Protein 1OH4 (pdb70)

Solvent-accessible surface area: 8421 Å² total; per-residue (Å²): 95,146,67,58,80,15,37,75,8,60,2,93,44,75,113,31,21,148,63,14,84,60,26,24,52,160,100,7,70,26,22,118,72,47,24,59,79,34,39,103,2,17,134,0,0,0,26,0,23,2,78,4,40,15,152,32,76,50,2,7,0,31,0,0,44,145,2,135,96,0,32,74,0,16,15,0,36,0,7,0,8,0,25,52,73,178,60,17,140,13,82,0,30,1,7,0,0,0,32,80,64,94,52,123,10,12,71,65,139,26,48,28,74,2,117,103,38,112,77,54,83,38,56,78,122,87,12,15,70,12,65,0,104,3,104,21,118,168,31,100,48,1,96,37,0,6,0,0,0,0,0,16,95,0,168,20,114,16,39,0,6,0,2,28,1,70,0,48,39,95,40,53,85,157

Organism: Thermotoga maritima (NCBI:txid2336)

B-factor: mean 14.64, std 8.08, range [5.43, 55.2]

Radius of gyration: 15.57 Å; Cα contacts (8 Å, |Δi|>4): 485; chains: 1; bounding box: 33×48×36 Å

InterPro domains:
  IPR001547 Glycoside hydrolase, family 5 [PF26410] (33-336)
  IPR008979 Galactose-binding-like domain superfamily [SSF49785] (508-676)
  IPR015295 Carbohydrate binding module 27 [PF09212] (508-676)
  IPR017853 Glycoside hydrolase superfamily [SSF51445] (33-404)
  IPR045053 Mannan endo-1,4-beta-mannosidase-like [PTHR31451] (23-397)

Foldseek 3Di:
DDKDWDDKDFQQDQVVVVQKDWPDWDQWDWDVVQWTWDCFPSNIWIKGFIFHALPAFWTKTKMKGFDACQLQFFKKKKKKWAFPDPPWWFKKQKWKAFDDVRRTWCGNVFMDIQVDFDWDDTPNTIIGMGMDMTGDDRDPPTTMMMIMTTTGSGGDGGIMTMGTITTIGDDPVD

CATH classification: 2.60.120.260

Structure (mmCIF, N/CA/C/O backbone):
data_1OH4
#
_entry.id   1OH4
#
_cell.length_a   31.790
_cell.length_b   48.919
_cell.length_c   96.421
_cell.angle_alpha   90.00
_cell.angle_beta   90.00
_cell.angle_gamma   90.00
#
_symmetry.space_group_name_H-M   'P 21 21 21'
#
loop_
_entity.id
_entity.type
_entity.pdbx_description
1 polymer BETA-MANNOSIDASE
2 branched beta-D-mannopyranose-(1-4)-[alpha-D-galactopyranose-(1-6)]beta-D-mannopyranose-(1-4)-[alpha-D-galactopyranose-(1-6)]beta-D-mannopyranose-(1-4)-beta-D-mannopyranose-(1-4)-beta-D-mannopyranose
3 non-polymer GLYCEROL
4 non-polymer 'CALCIUM ION'
5 non-polymer 'SULFATE ION'
6 water water
#
loop_
_atom_site.group_PDB
_atom_site.id
_atom_site.type_symbol
_atom_site.label_atom_id
_atom_site.label_alt_id
_atom_site.label_comp_id
_atom_site.label_asym_id
_atom_site.label_entity_id
_atom_site.label_seq_id
_atom_site.pdbx_PDB_ins_code
_atom_site.Cartn_x
_atom_site.Cartn_y
_atom_site.Cartn_z
_atom_site.occupancy
_atom_site.B_iso_or_equiv
_atom_site.auth_seq_id
_atom_site.auth_comp_id
_atom_site.auth_asym_id
_atom_site.auth_atom_id
_atom_site.pdbx_PDB_model_num
ATOM 1 N N . ALA A 1 6 ? 18.900 46.565 16.217 1.00 21.15 3 ALA A N 1
ATOM 2 C CA . ALA A 1 6 ? 17.445 46.301 16.070 1.00 18.72 3 ALA A CA 1
ATOM 3 C C . ALA A 1 6 ? 16.954 45.545 17.278 1.00 15.93 3 ALA A C 1
ATOM 4 O O . ALA A 1 6 ? 17.558 44.555 17.678 1.00 17.21 3 ALA A O 1
ATOM 6 N N . ARG A 1 7 ? 15.867 46.047 17.842 1.00 14.09 4 ARG A N 1
ATOM 7 C CA . ARG A 1 7 ? 15.172 45.406 18.950 1.00 12.52 4 ARG A CA 1
ATOM 8 C C . ARG A 1 7 ? 13.817 44.939 18.457 1.00 11.52 4 ARG A C 1
ATOM 9 O O . ARG A 1 7 ? 13.167 45.586 17.598 1.00 12.67 4 ARG A O 1
ATOM 17 N N . TYR A 1 8 ? 13.395 43.820 19.017 1.00 10.27 5 TYR A N 1
ATOM 18 C CA . TYR A 1 8 ? 12.218 43.121 18.562 1.00 8.72 5 TYR A CA 1
ATOM 19 C C . TYR A 1 8 ? 11.300 42.813 19.720 1.00 9.46 5 TYR A C 1
ATOM 20 O O . TYR A 1 8 ? 11.743 42.592 20.837 1.00 10.24 5 TYR A O 1
ATOM 29 N N . VAL A 1 9 ? 10.012 42.775 19.431 1.00 8.60 6 VAL A N 1
ATOM 30 C CA . VAL A 1 9 ? 8.977 42.361 20.368 1.00 9.88 6 VAL A CA 1
ATOM 31 C C . VAL A 1 9 ? 8.185 41.201 19.777 1.00 9.13 6 VAL A C 1
ATOM 32 O O . VAL A 1 9 ? 8.060 41.059 18.543 1.00 9.41 6 VAL A O 1
ATOM 36 N N . LEU A 1 10 ? 7.652 40.376 20.662 1.00 10.60 7 LEU A N 1
ATOM 37 C CA . LEU A 1 10 ? 6.830 39.277 20.270 1.00 12.64 7 LEU A CA 1
ATOM 38 C C . LEU A 1 10 ? 5.541 39.811 19.667 1.00 14.16 7 LEU A C 1
ATOM 39 O O . LEU A 1 10 ? 4.848 40.654 20.264 1.00 17.62 7 LEU A O 1
ATOM 44 N N . ALA A 1 11 ? 5.269 39.440 18.430 1.00 13.93 8 ALA A N 1
ATOM 45 C CA . ALA A 1 11 ? 4.060 39.848 17.732 1.00 14.94 8 ALA A CA 1
ATOM 46 C C . ALA A 1 11 ? 2.981 38.770 17.808 1.00 14.86 8 ALA A C 1
ATOM 47 O O . ALA A 1 11 ? 1.797 39.075 17.942 1.00 17.66 8 ALA A O 1
ATOM 49 N N . GLU A 1 12 ? 3.388 37.502 17.719 1.00 14.11 9 GLU A N 1
ATOM 50 C CA . GLU A 1 12 ? 2.450 36.379 17.722 1.00 14.70 9 GLU A CA 1
ATOM 51 C C . GLU A 1 12 ? 3.145 35.231 18.459 1.00 12.38 9 GLU A C 1
ATOM 52 O O . GLU A 1 12 ? 4.338 35.017 18.298 1.00 11.92 9 GLU A O 1
ATOM 58 N N . GLU A 1 13 ? 2.390 34.475 19.211 1.00 12.90 10 GLU A N 1
ATOM 59 C CA . GLU A 1 13 ? 2.896 33.256 19.834 1.00 13.05 10 GLU A CA 1
ATOM 60 C C . GLU A 1 13 ? 1.815 32.194 19.888 1.00 12.30 10 GLU A C 1
ATOM 61 O O . GLU A 1 13 ? 0.658 32.478 20.218 1.00 13.85 10 GLU A O 1
ATOM 70 N N . VAL A 1 14 ? 2.172 30.952 19.558 1.00 9.88 11 VAL A N 1
ATOM 71 C CA . VAL A 1 14 ? 1.273 29.819 19.642 1.00 9.40 11 VAL A CA 1
ATOM 72 C C . VAL A 1 14 ? 1.951 28.785 20.548 1.00 9.22 11 VAL A C 1
ATOM 73 O O . VAL A 1 14 ? 3.006 28.254 20.227 1.00 8.93 11 VAL A O 1
ATOM 77 N N . ASP A 1 15 ? 1.339 28.523 21.694 1.00 10.21 12 ASP A N 1
ATOM 78 C CA . ASP A 1 15 ? 1.799 27.508 22.647 1.00 11.07 12 ASP A CA 1
ATOM 79 C C . ASP A 1 15 ? 0.945 26.250 22.683 1.00 10.88 12 ASP A C 1
ATOM 80 O O . ASP A 1 15 ? 1.250 25.329 23.415 1.00 10.84 12 ASP A O 1
ATOM 85 N N . PHE A 1 16 ? -0.105 26.200 21.886 1.00 9.88 13 PHE A N 1
ATOM 86 C CA . PHE A 1 16 ? -0.953 25.018 21.763 1.00 11.21 13 PHE A CA 1
ATOM 87 C C . PHE A 1 16 ? -1.606 24.571 23.077 1.00 12.06 13 PHE A C 1
ATOM 88 O O . PHE A 1 16 ? -1.626 23.415 23.438 1.00 10.95 13 PHE A O 1
ATOM 96 N N . SER A 1 17 ? -2.180 25.539 23.772 1.00 16.19 14 SER A N 1
ATOM 97 C CA . SER A 1 17 ? -2.936 25.338 25.019 1.00 17.14 14 SER A CA 1
ATOM 98 C C . SER A 1 17 ? -4.082 24.379 24.998 1.00 16.74 14 SER A C 1
ATOM 99 O O . SER A 1 17 ? -4.294 23.775 26.042 1.00 16.57 14 SER A O 1
ATOM 102 N N . SER A 1 18 ? -4.863 24.279 23.909 1.00 18.09 15 SER A N 1
ATOM 103 C CA . SER A 1 18 ? -5.991 23.309 23.742 1.00 17.71 15 SER A CA 1
ATOM 104 C C . SER A 1 18 ? -6.165 22.832 22.317 1.00 16.03 15 SER A C 1
ATOM 105 O O . SER A 1 18 ? -5.515 23.436 21.389 1.00 16.14 15 SER A O 1
ATOM 109 N N . PRO A 1 19 ? -6.964 21.791 22.062 1.00 15.13 16 PRO A N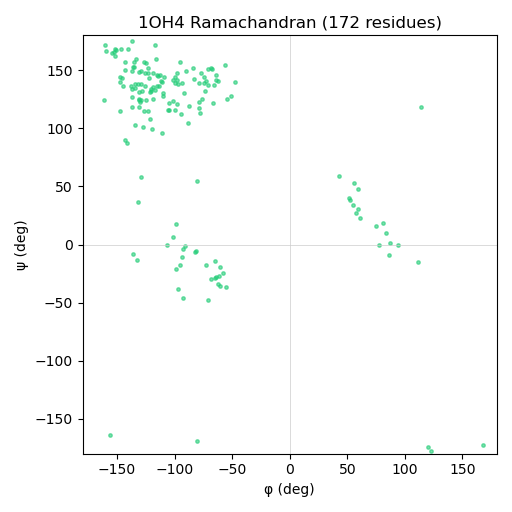 1
ATOM 110 C CA . PRO A 1 19 ? -7.216 21.354 20.715 1.00 16.47 16 PRO A CA 1
ATOM 111 C C . PRO A 1 19 ? -7.797 22.468 19.918 1.00 14.62 16 PRO A C 1
ATOM 112 O O . PRO A 1 19 ? -7.751 22.355 18.723 1.00 14.82 16 PRO A O 1
ATOM 116 N N . GLU A 1 20 ? -8.465 23.475 20.518 1.00 14.17 17 GLU A N 1
ATOM 117 C CA . GLU A 1 20 ? -9.044 24.499 19.680 1.00 12.91 17 GLU A CA 1
ATOM 118 C C . GLU A 1 20 ? -8.028 25.268 18.847 1.00 11.66 17 G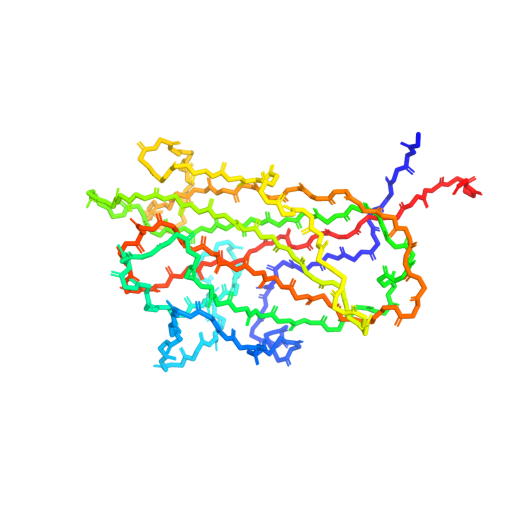LU A C 1
ATOM 119 O O . GLU A 1 20 ? -8.376 25.707 17.761 1.00 13.36 17 GLU A O 1
ATOM 125 N N . GLU A 1 21 ? -6.776 25.393 19.272 1.00 10.17 18 GLU A N 1
ATOM 126 C CA . GLU A 1 21 ? -5.776 26.039 18.435 1.00 9.44 18 GLU A CA 1
ATOM 127 C C . GLU A 1 21 ? -5.450 25.191 17.208 1.00 8.37 18 GLU A C 1
ATOM 128 O O . GLU A 1 21 ? -5.069 25.727 16.159 1.00 8.76 18 GLU A O 1
ATOM 134 N N . VAL A 1 22 ? -5.567 23.875 17.332 1.00 8.78 19 VAL A N 1
ATOM 135 C CA . VAL A 1 22 ? -5.128 22.976 16.271 1.00 8.76 19 VAL A CA 1
ATOM 136 C C . VAL A 1 22 ? -5.939 23.159 15.009 1.00 8.48 19 VAL A C 1
ATOM 137 O O . VAL A 1 22 ? -5.444 22.926 13.916 1.00 9.61 19 VAL A O 1
ATOM 141 N N . LYS A 1 23 ? -7.202 23.591 15.115 1.00 9.44 20 LYS A N 1
ATOM 142 C CA . LYS A 1 23 ? -8.005 23.872 13.922 1.00 10.35 20 LYS A CA 1
ATOM 143 C C . LYS A 1 23 ? -7.426 24.942 13.035 1.00 9.47 20 LYS A C 1
ATOM 144 O O . LYS A 1 23 ? -7.772 25.037 11.843 1.00 10.27 20 LYS A O 1
ATOM 150 N N . ASN A 1 24 ? -6.524 25.768 13.564 1.00 8.74 21 ASN A N 1
ATOM 151 C CA . ASN A 1 24 ? -5.898 26.790 12.740 1.00 9.04 21 ASN A CA 1
ATOM 152 C C . ASN A 1 24 ? -4.741 26.294 11.886 1.00 8.75 21 ASN A C 1
ATOM 153 O O . ASN A 1 24 ? -4.216 27.048 11.071 1.00 9.65 21 ASN A O 1
ATOM 158 N N . TRP A 1 25 ? -4.366 25.035 12.075 1.00 7.80 22 TRP A N 1
ATOM 159 C CA . TRP A 1 25 ? -3.245 24.439 11.357 1.00 7.88 22 TRP A CA 1
ATOM 160 C C . TRP A 1 25 ? -3.729 23.438 10.346 1.00 8.16 22 TRP A C 1
ATOM 161 O O . TRP A 1 25 ? -4.735 22.752 10.600 1.00 10.34 22 TRP A O 1
ATOM 172 N N . TRP A 1 26 ? -3.060 23.370 9.210 1.00 8.10 23 TRP A N 1
ATOM 173 C CA . TRP A 1 26 ? -3.392 22.416 8.168 1.00 8.41 23 TRP A CA 1
ATOM 174 C C . TRP A 1 26 ? -2.156 21.711 7.641 1.00 8.23 23 TRP A C 1
ATOM 175 O O . TRP A 1 26 ? -1.044 22.215 7.751 1.00 8.03 23 TRP A O 1
ATOM 186 N N . ASN A 1 27 ? -2.403 20.552 7.016 1.00 9.83 24 ASN A N 1
ATOM 187 C CA . ASN A 1 27 ? -1.406 19.784 6.298 1.00 9.28 24 ASN A CA 1
ATOM 188 C C . ASN A 1 27 ? -1.176 20.414 4.966 1.00 8.89 24 ASN A C 1
ATOM 189 O O . ASN A 1 27 ? -2.096 20.450 4.110 1.00 10.36 24 ASN A O 1
ATOM 194 N N . SER A 1 28 ? 0.010 20.958 4.735 1.00 8.58 25 SER A N 1
ATOM 195 C CA . SER A 1 28 ? 0.250 21.622 3.463 1.00 9.40 25 SER A CA 1
ATOM 196 C C . SER A 1 28 ? 1.039 20.775 2.472 1.00 9.09 25 SER A C 1
ATOM 197 O O . SER A 1 28 ? 1.406 21.272 1.404 1.00 11.77 25 SER A O 1
ATOM 200 N N . GLY A 1 29 ? 1.297 19.514 2.826 1.00 7.94 26 GLY A N 1
ATOM 201 C CA . GLY A 1 29 ? 1.913 18.578 1.903 1.00 7.49 26 GLY A CA 1
ATOM 202 C C . GLY A 1 29 ? 3.198 17.977 2.419 1.00 7.15 26 GLY A C 1
ATOM 203 O O . GLY A 1 29 ? 3.647 18.236 3.548 1.00 9.01 26 GLY A O 1
ATOM 204 N N . THR A 1 30 ? 3.778 17.146 1.536 1.00 7.72 27 THR A N 1
ATOM 205 C CA . THR A 1 30 ? 4.952 16.380 1.858 1.00 8.29 27 THR A CA 1
ATOM 206 C C . THR A 1 30 ? 5.908 16.335 0.682 1.00 8.23 27 THR A C 1
ATOM 207 O O . THR A 1 30 ? 5.576 16.729 -0.419 1.00 9.44 27 THR A O 1
ATOM 211 N N . TRP A 1 31 ? 7.123 15.875 0.924 1.00 8.07 28 TRP A N 1
ATOM 212 C CA . TRP A 1 31 ? 8.053 15.595 -0.156 1.00 8.28 28 TRP A CA 1
ATOM 213 C C . TRP A 1 31 ? 8.901 14.431 0.298 1.00 8.46 28 TRP A C 1
ATOM 214 O O . TRP A 1 31 ? 9.674 14.531 1.236 1.00 9.82 28 TRP A O 1
ATOM 225 N N . GLN A 1 32 ? 8.793 13.303 -0.378 1.00 9.44 29 GLN A N 1
ATOM 226 C CA . GLN A 1 32 ? 9.576 12.102 -0.042 1.00 9.47 29 GLN A CA 1
ATOM 227 C C . GLN A 1 32 ? 9.355 11.588 1.364 1.00 10.04 29 GLN A C 1
ATOM 228 O O . GLN A 1 32 ? 10.240 10.991 1.977 1.00 10.41 29 GLN A O 1
ATOM 234 N N . ALA A 1 33 ? 8.141 11.802 1.874 1.00 10.16 30 ALA A N 1
ATOM 235 C CA . ALA A 1 33 ? 7.727 11.385 3.212 1.00 8.89 30 ALA A CA 1
ATOM 236 C C . ALA A 1 33 ? 6.211 11.339 3.276 1.00 9.67 30 ALA A C 1
ATOM 237 O O . ALA A 1 33 ? 5.534 11.793 2.363 1.00 9.95 30 ALA A O 1
ATOM 239 N N . GLU A 1 34 ? 5.669 10.819 4.357 1.00 9.21 31 GLU A N 1
ATOM 240 C CA . GLU A 1 34 ? 4.210 10.757 4.541 1.00 10.06 31 GLU A CA 1
ATOM 241 C C . GLU A 1 34 ? 3.827 11.181 5.914 1.00 9.99 31 GLU A C 1
ATOM 242 O O . GLU A 1 34 ? 4.628 11.082 6.849 1.00 10.03 31 GLU A O 1
ATOM 248 N N . PHE A 1 35 ? 2.575 11.601 6.017 1.00 9.53 32 PHE A N 1
ATOM 249 C CA . PHE A 1 35 ? 1.892 11.653 7.286 1.00 10.50 32 PHE A CA 1
ATOM 250 C C . PHE A 1 35 ? 1.187 10.317 7.528 1.00 11.11 32 PHE A C 1
ATOM 251 O O . PHE A 1 35 ? 0.678 9.681 6.570 1.00 13.26 32 PHE A O 1
ATOM 259 N N . GLY A 1 36 ? 1.069 9.932 8.784 1.00 12.56 33 GLY A N 1
ATOM 260 C CA . GLY A 1 36 ? 0.123 8.928 9.204 1.00 13.93 33 GLY A CA 1
ATOM 261 C C . GLY A 1 36 ? -1.279 9.488 9.361 1.00 14.46 33 GLY A C 1
ATOM 262 O O . GLY A 1 36 ? -1.591 10.550 8.871 1.00 14.40 33 GLY A O 1
ATOM 263 N N . SER A 1 37 ? -2.171 8.702 9.966 1.00 16.46 34 SER A N 1
ATOM 264 C CA . SER A 1 37 ? -3.599 9.071 10.109 1.00 18.31 34 SER A CA 1
ATOM 265 C C . SER A 1 37 ? -3.932 8.840 11.594 1.00 18.48 34 SER A C 1
ATOM 266 O O . SER A 1 37 ? -3.788 7.728 12.080 1.00 22.09 34 SER A O 1
ATOM 269 N N . PRO A 1 38 ? -4.323 9.853 12.351 1.00 16.57 35 PRO A N 1
ATOM 270 C CA . PRO A 1 38 ? -4.476 11.226 11.887 1.00 14.86 35 PRO A CA 1
ATOM 271 C C . PRO A 1 38 ? -3.157 11.868 11.543 1.00 11.72 35 PRO A C 1
ATOM 272 O O . PRO A 1 38 ? -2.112 11.521 12.117 1.00 12.48 35 PRO A O 1
ATOM 276 N N . ASP A 1 39 ? -3.178 12.805 10.627 1.00 10.48 36 ASP A N 1
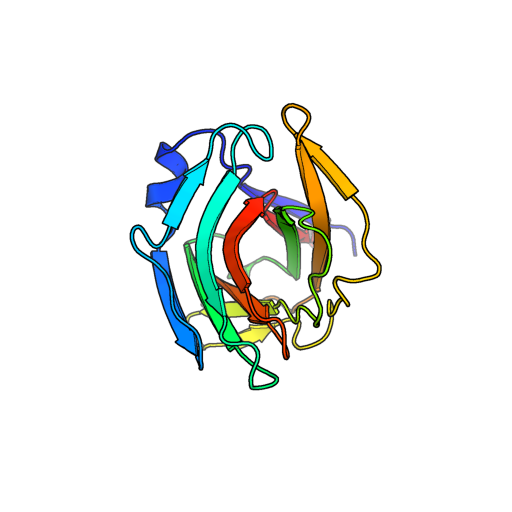ATOM 277 C CA . ASP A 1 39 ? -1.940 13.471 10.262 1.00 10.02 36 ASP A CA 1
ATOM 278 C C . ASP A 1 39 ? -1.440 14.407 11.370 1.00 9.20 36 ASP A C 1
ATOM 279 O O . ASP A 1 39 ? -0.268 14.393 11.701 1.00 9.77 36 ASP A O 1
ATOM 284 N N . ILE A 1 40 ? -2.343 15.221 11.894 1.00 9.51 37 ILE A N 1
ATOM 285 C CA . ILE A 1 40 ? -2.065 16.281 12.845 1.00 10.10 37 ILE A CA 1
ATOM 286 C C . ILE A 1 40 ? -3.097 16.208 13.951 1.00 10.14 37 ILE A C 1
ATOM 287 O O . ILE A 1 40 ? -4.312 16.071 13.693 1.00 12.31 37 ILE A O 1
ATOM 292 N N . GLU A 1 41 ? -2.649 16.316 15.182 1.00 10.55 38 GLU A N 1
ATOM 293 C CA . GLU A 1 41 ? -3.590 16.351 16.287 1.00 10.30 38 GLU A CA 1
ATOM 294 C C . GLU A 1 41 ? -3.008 17.081 17.473 1.00 10.02 38 GLU A C 1
ATOM 295 O O . GLU A 1 41 ? -1.821 17.305 17.536 1.00 10.20 38 GLU A O 1
ATOM 301 N N . TRP A 1 42 ? -3.854 17.452 18.427 1.00 10.00 39 TRP A N 1
ATOM 302 C CA . TRP A 1 42 ? -3.354 18.004 19.663 1.00 10.23 39 TRP A CA 1
ATOM 303 C C . TRP A 1 42 ? -2.816 16.897 20.555 1.00 10.48 39 TRP A C 1
ATOM 304 O O . TRP A 1 42 ? -3.330 15.767 20.549 1.00 12.01 39 TRP A O 1
ATOM 315 N N . ASN A 1 43 ? -1.792 17.222 21.333 1.00 9.50 40 ASN A N 1
ATOM 316 C CA . ASN A 1 43 ? -1.293 16.362 22.393 1.00 9.90 40 ASN A CA 1
ATOM 317 C C . ASN A 1 43 ? -1.210 17.180 23.649 1.00 11.24 40 ASN A C 1
ATOM 318 O O . ASN A 1 43 ? -0.563 18.234 23.672 1.00 11.11 40 ASN A O 1
ATOM 323 N N . GLY A 1 44 ? -1.872 16.714 24.717 1.00 11.93 41 GLY A N 1
ATOM 324 C CA . GLY A 1 44 ? -1.938 17.488 25.919 1.00 13.05 41 GLY A CA 1
ATOM 325 C C . GLY A 1 44 ? -0.860 17.174 26.929 1.00 14.39 41 GLY A C 1
ATOM 326 O O . GLY A 1 44 ? -0.769 17.875 27.916 1.00 16.73 41 GLY A O 1
ATOM 327 N N . GLU A 1 45 ? -0.011 16.180 26.668 1.00 14.89 42 GLU A N 1
ATOM 328 C CA . GLU A 1 45 ? 1.097 15.916 27.603 1.00 17.05 42 GLU A CA 1
ATOM 329 C C . GLU A 1 45 ? 2.400 16.643 27.239 1.00 16.55 42 GLU A C 1
ATOM 330 O O . GLU A 1 45 ? 3.104 17.314 28.039 1.00 19.57 42 GLU A O 1
ATOM 336 N N . VAL A 1 46 ? 2.736 16.573 25.987 1.00 12.56 43 VAL A N 1
ATOM 337 C CA . VAL A 1 46 ? 3.976 17.149 25.546 1.00 11.93 43 VAL A CA 1
ATOM 338 C C . VAL A 1 46 ? 3.831 18.673 25.530 1.00 11.78 43 VAL A C 1
ATOM 339 O O . VAL A 1 46 ? 2.856 19.202 25.004 1.00 11.26 43 VAL A O 1
ATOM 343 N N . GLY A 1 47 ? 4.802 19.367 26.106 1.00 12.27 44 GLY A N 1
ATOM 344 C CA . GLY A 1 47 ? 4.828 20.827 26.064 1.00 12.80 44 GLY A CA 1
ATOM 345 C C . GLY A 1 47 ? 3.622 21.480 26.734 1.00 12.49 44 GLY A C 1
ATOM 346 O O . GLY A 1 47 ? 3.303 22.629 26.437 1.00 12.49 44 GLY A O 1
ATOM 347 N N . ASN A 1 48 ? 2.952 20.762 27.656 1.00 13.34 45 ASN A N 1
ATOM 348 C CA . ASN A 1 48 ? 1.693 21.241 28.242 1.00 15.27 45 ASN A CA 1
ATOM 349 C C . ASN A 1 48 ? 0.708 21.630 27.143 1.00 13.68 45 ASN A C 1
ATOM 350 O O . ASN A 1 48 ? -0.012 22.609 27.254 1.00 14.23 45 ASN A O 1
ATOM 355 N N . GLY A 1 49 ? 0.701 20.842 26.074 1.00 11.47 46 GLY A N 1
ATOM 356 C CA . GLY A 1 49 ? -0.050 21.151 24.861 1.00 10.39 46 GLY A CA 1
ATOM 357 C C . GLY A 1 49 ? 0.894 21.410 23.716 1.00 8.28 46 GLY A C 1
ATOM 358 O O . GLY A 1 49 ? 1.734 22.308 23.794 1.00 8.83 46 GLY A O 1
ATOM 359 N N . ALA A 1 50 ? 0.799 20.572 22.686 1.00 8.80 47 ALA A N 1
ATOM 360 C CA . ALA A 1 50 ? 1.721 20.705 21.541 1.00 8.27 47 ALA A CA 1
ATOM 361 C C . ALA A 1 50 ? 1.022 20.183 20.317 1.00 7.71 47 ALA A C 1
ATOM 362 O O . ALA A 1 50 ? 0.040 19.458 20.416 1.00 9.19 47 ALA A O 1
ATOM 364 N N . LEU A 1 51 ? 1.542 20.550 19.154 1.00 7.46 48 LEU A N 1
ATOM 365 C CA . LEU A 1 51 ? 1.042 20.046 17.900 1.00 8.18 48 LEU A CA 1
ATOM 366 C C . LEU A 1 51 ? 1.731 18.749 17.558 1.00 7.63 48 LEU A C 1
ATOM 367 O O . LEU A 1 51 ? 2.948 18.726 17.426 1.00 7.95 48 LEU A O 1
ATOM 372 N N . GLN A 1 52 ? 0.966 17.682 17.446 1.00 7.02 49 GLN A N 1
ATOM 373 C CA . GLN A 1 52 ? 1.502 16.357 17.129 1.00 7.70 49 GLN A CA 1
ATOM 374 C C . GLN A 1 52 ? 1.357 16.065 15.659 1.00 7.66 49 GLN A C 1
ATOM 375 O O . GLN A 1 52 ? 0.250 16.089 15.124 1.00 8.31 49 GLN A O 1
ATOM 381 N N . LEU A 1 53 ? 2.481 15.816 15.009 1.00 7.54 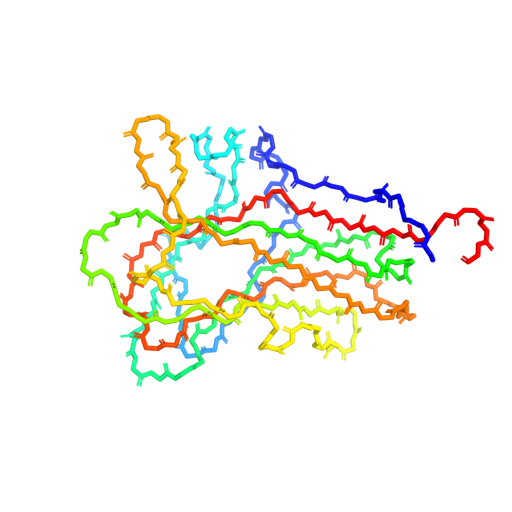50 LEU A N 1
ATOM 382 C CA . LEU A 1 53 ? 2.533 15.387 13.609 1.00 7.46 50 LEU A CA 1
ATOM 383 C C . LEU A 1 53 ? 2.868 13.908 13.603 1.00 7.20 50 LEU A C 1
ATOM 384 O O . LEU A 1 53 ? 3.889 13.494 14.155 1.00 8.39 50 LEU A O 1
ATOM 389 N N . ASN A 1 54 ? 2.008 13.083 13.018 1.00 7.68 51 ASN A N 1
ATOM 390 C CA . ASN A 1 54 ? 2.300 11.647 12.934 1.00 7.98 51 ASN A CA 1
ATOM 391 C C . ASN A 1 54 ? 2.943 11.425 11.602 1.00 7.94 51 ASN A C 1
ATOM 392 O O . ASN A 1 54 ? 2.337 11.697 10.578 1.00 9.39 51 ASN A O 1
ATOM 397 N N . VAL A 1 55 ? 4.222 11.073 11.610 1.00 8.31 52 VAL A N 1
ATOM 398 C CA . VAL A 1 55 ? 5.021 11.030 10.379 1.00 8.73 52 VAL A CA 1
ATOM 399 C C . VAL A 1 55 ? 5.512 9.638 10.042 1.00 8.32 52 VAL A C 1
ATOM 400 O O . VAL A 1 55 ? 5.639 8.767 10.917 1.00 8.05 52 VAL A O 1
ATOM 404 N N . LYS A 1 56 ? 5.861 9.448 8.781 1.00 9.11 53 LYS A N 1
ATOM 405 C CA . LYS A 1 56 ? 6.548 8.268 8.308 1.00 9.82 53 LYS A CA 1
ATOM 406 C C . LYS A 1 56 ? 7.672 8.759 7.398 1.00 8.71 53 LYS A C 1
ATOM 407 O O . LYS A 1 56 ? 7.436 9.191 6.268 1.00 9.87 53 LYS A O 1
ATOM 413 N N . LEU A 1 57 ? 8.898 8.743 7.911 1.00 9.14 54 LEU A N 1
ATOM 414 C CA . LEU A 1 57 ? 10.079 9.201 7.191 1.00 8.78 54 LEU A CA 1
ATOM 415 C C . LEU A 1 57 ? 10.843 7.937 6.800 1.00 8.86 54 LEU A C 1
ATOM 416 O O . LEU A 1 57 ? 11.265 7.186 7.685 1.00 9.60 54 LEU A O 1
ATOM 421 N N . PRO A 1 58 ? 10.985 7.634 5.518 1.00 9.71 55 PRO A N 1
ATOM 422 C CA . PRO A 1 58 ? 11.640 6.383 5.131 1.00 10.14 55 PRO A CA 1
ATOM 423 C C . PRO A 1 58 ? 13.088 6.276 5.503 1.00 9.61 55 PRO A C 1
ATOM 424 O O . PRO A 1 58 ? 13.584 5.177 5.688 1.00 11.31 55 PRO A O 1
ATOM 428 N N . GLY A 1 59 ? 13.789 7.398 5.582 1.00 8.47 56 GLY A N 1
ATOM 429 C CA . GLY A 1 59 ? 15.198 7.374 5.932 1.00 8.83 56 GLY A CA 1
ATOM 430 C C . GLY A 1 59 ? 16.139 7.040 4.805 1.00 9.78 56 GLY A C 1
ATOM 431 O O . GLY A 1 59 ? 17.293 6.684 5.056 1.00 11.12 56 GLY A O 1
ATOM 432 N N . LYS A 1 60 ? 15.662 7.172 3.585 1.00 9.00 57 LYS A N 1
ATOM 433 C CA . LYS A 1 60 ? 16.427 6.787 2.371 1.00 10.52 57 LYS A CA 1
ATOM 434 C C . LYS A 1 60 ? 17.117 7.920 1.649 1.00 8.92 57 LYS A C 1
ATOM 435 O O . LYS A 1 60 ? 18.051 7.661 0.900 1.00 10.03 57 LYS A O 1
ATOM 441 N N . SER A 1 61 ? 16.674 9.161 1.845 1.00 9.28 58 SER A N 1
ATOM 442 C CA . SER A 1 61 ? 17.185 10.314 1.110 1.00 9.38 58 SER A CA 1
ATOM 443 C C . SER A 1 61 ? 17.395 11.485 2.066 1.00 8.40 58 SER A C 1
ATOM 444 O O . SER A 1 61 ? 17.098 11.383 3.266 1.00 8.07 58 SER A O 1
ATOM 447 N N . ASP A 1 62 ? 17.955 12.569 1.555 1.00 8.76 59 ASP A N 1
ATOM 448 C CA . ASP A 1 62 ? 18.365 13.678 2.407 1.00 8.71 59 ASP A CA 1
ATOM 449 C C . ASP A 1 62 ? 17.324 14.760 2.615 1.00 8.60 59 ASP A C 1
ATOM 450 O O . ASP A 1 62 ? 17.577 15.701 3.372 1.00 9.54 59 ASP A O 1
ATOM 455 N N . TRP A 1 63 ? 16.157 14.635 1.995 1.00 7.97 60 TRP A N 1
ATOM 456 C CA . TRP A 1 63 ? 15.104 15.646 2.138 1.00 7.95 60 TRP A CA 1
ATOM 457 C C . TRP A 1 63 ? 13.752 14.956 2.178 1.00 8.07 60 TRP A C 1
ATOM 458 O O . TRP A 1 63 ? 13.119 14.741 1.131 1.00 9.44 60 TRP A O 1
ATOM 469 N N . GLU A 1 64 ? 13.312 14.599 3.399 1.00 7.08 61 GLU A N 1
ATOM 470 C CA . GLU A 1 64 ? 12.089 13.853 3.626 1.00 7.23 61 GLU A CA 1
ATOM 471 C C . GLU A 1 64 ? 11.213 14.743 4.497 1.00 7.22 61 GLU A C 1
ATOM 472 O O . GLU A 1 64 ? 11.440 14.871 5.688 1.00 7.10 61 GLU A O 1
ATOM 478 N N . GLU A 1 65 ? 10.275 15.426 3.849 1.00 7.30 62 GLU A N 1
ATOM 479 C CA . GLU A 1 65 ? 9.604 16.598 4.410 1.00 6.79 62 GLU A CA 1
ATOM 480 C C . GLU A 1 65 ? 8.124 16.362 4.672 1.00 7.02 62 GLU A C 1
ATOM 481 O O . GLU A 1 65 ? 7.419 15.833 3.813 1.00 7.94 62 GLU A O 1
ATOM 487 N N . VAL A 1 66 ? 7.653 16.809 5.826 1.00 7.00 63 VAL A N 1
ATOM 488 C CA . VAL A 1 66 ? 6.236 17.009 6.068 1.00 7.11 63 VAL A CA 1
ATOM 489 C C . VAL A 1 66 ? 6.051 18.472 6.482 1.00 7.56 63 VAL A C 1
ATOM 490 O O . VAL A 1 66 ? 6.925 19.044 7.105 1.00 8.20 63 VAL A O 1
ATOM 494 N N . ARG A 1 67 ? 4.917 19.057 6.124 1.00 7.61 64 ARG A N 1
ATOM 495 C CA . ARG A 1 67 ? 4.697 20.473 6.354 1.00 8.61 64 ARG A CA 1
ATOM 496 C C . ARG A 1 67 ? 3.326 20.750 6.931 1.00 7.13 64 ARG A C 1
ATOM 497 O O . ARG A 1 67 ? 2.334 20.167 6.507 1.00 7.70 64 ARG A O 1
ATOM 505 N N . VAL A 1 68 ? 3.290 21.657 7.898 1.00 6.70 65 VAL A N 1
ATOM 506 C CA . VAL A 1 68 ? 2.054 22.140 8.466 1.00 7.67 65 VAL A CA 1
ATOM 507 C C . VAL A 1 68 ? 2.050 23.651 8.340 1.00 7.57 65 VAL A C 1
ATOM 508 O O . VAL A 1 68 ? 3.099 24.264 8.236 1.00 9.67 65 VAL A O 1
ATOM 512 N N . ALA A 1 69 ? 0.884 24.256 8.335 1.00 7.03 66 ALA A N 1
ATOM 513 C CA . ALA A 1 69 ? 0.778 25.696 8.091 1.00 7.12 66 ALA A CA 1
ATOM 514 C C . ALA A 1 69 ? -0.310 26.332 8.941 1.00 6.77 66 ALA A C 1
ATOM 515 O O . ALA A 1 69 ? -1.283 25.672 9.318 1.00 6.88 66 ALA A O 1
ATOM 517 N N . ARG A 1 70 ? -0.189 27.651 9.159 1.00 6.81 67 ARG A N 1
ATOM 518 C CA . ARG A 1 70 ? -1.155 28.472 9.896 1.00 7.53 67 ARG A CA 1
ATOM 519 C C . ARG A 1 70 ? -1.160 29.856 9.291 1.00 7.50 67 ARG A C 1
ATOM 520 O O . ARG A 1 70 ? -0.128 30.359 8.891 1.00 8.15 67 ARG A O 1
ATOM 528 N N . LYS A 1 71 ? -2.326 30.471 9.261 1.00 9.18 68 LYS A N 1
ATOM 529 C CA . LYS A 1 71 ? -2.444 31.894 8.946 1.00 9.27 68 LYS A CA 1
ATOM 530 C C . LYS A 1 71 ? -1.973 32.727 10.139 1.00 9.36 68 LYS A C 1
ATOM 531 O O . LYS A 1 71 ? -2.285 32.420 11.279 1.00 9.92 68 LYS A O 1
ATOM 537 N N . PHE A 1 72 ? -1.240 33.794 9.854 1.00 9.91 69 PHE A N 1
ATOM 538 C CA . PHE A 1 72 ? -0.823 34.786 10.855 1.00 12.19 69 PHE A CA 1
ATOM 539 C C . PHE A 1 72 ? -1.019 36.163 10.236 1.00 15.00 69 PHE A C 1
ATOM 540 O O . PHE A 1 72 ? -0.408 36.517 9.220 1.00 14.09 69 PHE A O 1
ATOM 548 N N . GLU A 1 73 ? -1.894 36.938 10.867 1.00 19.67 70 GLU A N 1
ATOM 549 C CA . GLU A 1 73 ? -2.292 38.221 10.316 1.00 22.88 70 GLU A CA 1
ATOM 550 C C . GLU A 1 73 ? -1.120 39.188 10.204 1.00 22.18 70 GLU A C 1
ATOM 551 O O . GLU A 1 73 ? -1.062 39.948 9.264 1.00 23.30 70 GLU A O 1
ATOM 557 N N . ARG A 1 74 ? -0.173 39.138 11.121 1.00 21.00 71 ARG A N 1
ATOM 558 C CA . ARG A 1 74 ? 0.899 40.134 11.079 1.00 20.93 71 ARG A CA 1
ATOM 559 C C . ARG A 1 74 ? 2.165 39.635 10.420 1.00 18.15 71 ARG A C 1
ATOM 560 O O . ARG A 1 74 ? 3.218 40.216 10.598 1.00 17.59 71 ARG A O 1
ATOM 568 N N . LEU A 1 75 ? 2.084 38.548 9.646 1.00 15.33 72 LEU A N 1
ATOM 569 C CA . LEU A 1 75 ? 3.306 37.906 9.202 1.00 12.78 72 LEU A CA 1
ATOM 570 C C . LEU A 1 75 ? 4.185 38.806 8.379 1.00 12.80 72 LEU A C 1
ATOM 571 O O . LEU A 1 75 ? 5.392 38.720 8.466 1.00 11.57 72 LEU A O 1
ATOM 576 N N . SER A 1 76 ? 3.561 39.674 7.558 1.00 13.17 73 SER A N 1
ATOM 577 C CA . SER A 1 76 ? 4.293 40.574 6.694 1.00 13.87 73 SER A CA 1
ATOM 578 C C . SER A 1 76 ? 5.127 41.620 7.456 1.00 14.48 73 SER A C 1
ATOM 579 O O . SER A 1 76 ? 6.014 42.255 6.852 1.00 15.75 73 SER A O 1
ATOM 582 N N . GLU A 1 77 ? 4.867 41.777 8.759 1.00 14.26 74 GLU A N 1
ATOM 583 C CA . GLU A 1 77 ? 5.585 42.720 9.636 1.00 14.81 74 GLU A CA 1
ATOM 584 C C . GLU A 1 77 ? 6.746 42.061 10.343 1.00 13.22 74 GLU A C 1
ATOM 585 O O . GLU A 1 77 ? 7.521 42.729 11.012 1.00 14.44 74 GLU A O 1
ATOM 591 N N . CYS A 1 78 ? 6.837 40.743 10.275 1.00 12.24 75 CYS A N 1
ATOM 592 C CA . CYS A 1 78 ? 7.764 40.012 11.121 1.00 11.77 75 CYS A CA 1
ATOM 593 C C . CYS A 1 78 ? 9.085 39.710 10.451 1.00 10.78 75 CYS A C 1
ATOM 594 O O . CYS A 1 78 ? 9.226 39.682 9.210 1.00 11.70 75 CYS A O 1
ATOM 597 N N . GLU A 1 79 ? 10.098 39.487 11.287 1.00 9.67 76 GLU A N 1
ATOM 598 C CA . GLU A 1 79 ? 11.459 39.226 10.856 1.00 10.04 76 GLU A CA 1
ATOM 599 C C . GLU A 1 79 ? 12.184 38.101 11.584 1.00 8.92 76 GLU A C 1
ATOM 600 O O . GLU A 1 79 ? 13.289 37.748 11.181 1.00 9.55 76 GLU A O 1
ATOM 606 N N . ILE A 1 80 ? 11.617 37.545 12.644 1.00 8.31 77 ILE A N 1
ATOM 607 C CA . ILE A 1 80 ? 12.213 36.398 13.316 1.00 8.22 77 ILE A CA 1
ATOM 608 C C . ILE A 1 80 ? 11.111 35.424 13.634 1.00 7.51 77 ILE A C 1
ATOM 609 O O . ILE A 1 80 ? 10.060 35.803 14.142 1.00 8.37 77 ILE A O 1
ATOM 614 N N . LEU A 1 81 ? 11.379 34.155 13.328 1.00 7.18 78 LEU A N 1
ATOM 615 C CA . LEU A 1 81 ? 10.534 33.033 13.722 1.00 6.79 78 LEU A CA 1
ATOM 616 C C . LEU A 1 81 ? 11.343 32.094 14.599 1.00 6.68 78 LEU A C 1
ATOM 617 O O . LEU A 1 81 ? 12.488 31.766 14.264 1.00 8.07 78 LEU A O 1
ATOM 622 N N . GLU A 1 82 ? 10.751 31.638 15.684 1.00 6.80 79 GLU A N 1
ATOM 623 C CA . GLU A 1 82 ? 11.318 30.558 16.475 1.00 7.41 79 GLU A CA 1
ATOM 624 C C . GLU A 1 82 ? 10.273 29.523 16.734 1.00 6.11 79 GLU A C 1
ATOM 625 O O . GLU A 1 82 ? 9.096 29.810 16.833 1.00 7.49 79 GLU A O 1
ATOM 631 N N . TYR A 1 83 ? 10.696 28.262 16.842 1.00 6.35 80 TYR A N 1
ATOM 632 C CA . TYR A 1 83 ? 9.829 27.212 17.311 1.00 6.13 80 TYR A CA 1
ATOM 633 C C . TYR A 1 83 ? 10.684 26.051 17.806 1.00 5.86 80 TYR A C 1
ATOM 634 O O . TYR A 1 83 ? 11.879 26.003 17.542 1.00 6.77 80 TYR A O 1
ATOM 643 N N . ASP A 1 84 ? 10.056 25.121 18.525 1.00 5.92 81 ASP A N 1
ATOM 644 C CA . ASP A 1 84 ? 10.731 23.932 19.032 1.00 6.66 81 ASP A CA 1
ATOM 645 C C . ASP A 1 84 ? 10.148 22.700 18.390 1.00 6.16 81 ASP A C 1
ATOM 646 O O . ASP A 1 84 ? 8.965 22.619 18.098 1.00 6.81 81 ASP A O 1
ATOM 651 N N . ILE A 1 85 ? 11.025 21.726 18.186 1.00 6.87 82 ILE A N 1
ATOM 652 C CA . ILE A 1 85 ? 10.666 20.384 17.742 1.00 6.78 82 ILE A CA 1
ATOM 653 C C . ILE A 1 85 ? 11.048 19.393 18.843 1.00 5.94 82 ILE A C 1
ATOM 654 O O . ILE A 1 85 ? 12.167 19.446 19.361 1.00 7.97 82 ILE A O 1
ATOM 659 N N . TYR A 1 86 ? 10.128 18.488 19.164 1.00 6.47 83 TYR A N 1
ATOM 660 C CA . TYR A 1 86 ? 10.401 17.391 20.113 1.00 5.77 83 TYR A CA 1
ATOM 661 C C . TYR A 1 86 ? 10.194 16.065 19.410 1.00 6.81 83 TYR A C 1
ATOM 662 O O . TYR A 1 86 ? 9.159 15.852 18.777 1.00 7.85 83 TYR A O 1
ATOM 671 N N . ILE A 1 87 ? 11.138 15.143 19.597 1.00 7.07 84 ILE A N 1
ATOM 672 C CA . ILE A 1 87 ? 10.999 13.772 19.053 1.00 7.27 84 ILE A CA 1
ATOM 673 C C . ILE A 1 87 ? 11.249 12.856 20.248 1.00 7.84 84 ILE A C 1
ATOM 674 O O . ILE A 1 87 ? 12.228 13.023 20.981 1.00 8.21 84 ILE A O 1
ATOM 679 N N . PRO A 1 88 ? 10.403 11.865 20.483 1.00 8.46 85 PRO A N 1
ATOM 680 C CA . PRO A 1 88 ? 10.656 10.930 21.582 1.00 9.27 85 PRO A CA 1
ATOM 681 C C . PRO A 1 88 ? 12.096 10.422 21.575 1.00 9.36 85 PRO A C 1
ATOM 682 O O . PRO A 1 88 ? 12.653 10.108 20.523 1.00 9.60 85 PRO A O 1
ATOM 686 N N . ASN A 1 89 ? 12.694 10.308 22.759 1.00 9.50 86 ASN A N 1
ATOM 687 C CA . ASN A 1 89 ? 14.088 9.889 22.897 1.00 10.05 86 ASN A CA 1
ATOM 688 C C . ASN A 1 89 ? 14.247 8.376 22.801 1.00 10.62 86 ASN A C 1
ATOM 689 O O . ASN A 1 89 ? 14.818 7.731 23.666 1.00 12.67 86 ASN A O 1
ATOM 694 N N . VAL A 1 90 ? 13.756 7.800 21.729 1.00 10.90 87 VAL A N 1
ATOM 695 C CA . VAL A 1 90 ? 13.908 6.365 21.509 1.00 12.38 87 VAL A CA 1
ATOM 696 C C . VAL A 1 90 ? 15.377 6.083 21.191 1.00 11.44 87 VAL A C 1
ATOM 697 O O . VAL A 1 90 ? 16.035 6.804 20.451 1.00 11.33 87 VAL A O 1
ATOM 701 N N . GLU A 1 91 ? 15.933 5.033 21.767 1.00 10.94 88 GLU A N 1
ATOM 702 C CA . GLU A 1 91 ? 17.341 4.746 21.562 1.00 12.12 88 GLU A CA 1
ATOM 703 C C . GLU A 1 91 ? 17.611 4.219 20.149 1.00 12.83 88 GLU A C 1
ATOM 704 O O . GLU A 1 91 ? 16.820 3.483 19.572 1.00 15.02 88 GLU A O 1
ATOM 710 N N . GLY A 1 92 ? 18.721 4.647 19.570 1.00 13.82 89 GLY A N 1
ATOM 711 C CA . GLY A 1 92 ? 19.186 4.104 18.314 1.00 14.09 89 GLY A CA 1
ATOM 712 C C . GLY A 1 92 ? 18.723 4.909 17.111 1.00 14.01 89 GLY A C 1
ATOM 713 O O . GLY A 1 92 ? 19.001 4.528 15.980 1.00 15.90 89 GLY A O 1
ATOM 714 N N . LEU A 1 93 ? 17.961 5.982 17.308 1.00 12.73 90 LEU A N 1
ATOM 715 C CA . LEU A 1 93 ? 17.603 6.838 16.176 1.00 12.91 90 LEU A CA 1
ATOM 716 C C . LEU A 1 93 ? 18.848 7.438 15.567 1.00 12.13 90 LEU A C 1
ATOM 717 O O . LEU A 1 93 ? 19.754 7.885 16.269 1.00 13.22 90 LEU A O 1
ATOM 722 N N . LYS A 1 94 ? 18.866 7.527 14.249 1.00 12.04 91 LYS A N 1
ATOM 723 C CA . LYS A 1 94 ? 20.003 8.052 13.511 1.00 12.95 91 LYS A CA 1
ATOM 724 C C . LYS A 1 94 ? 19.487 8.991 12.418 1.00 11.72 91 LYS A C 1
ATOM 725 O O . LYS A 1 94 ? 18.385 8.821 11.910 1.00 13.66 91 LYS A O 1
ATOM 731 N N . GLY A 1 95 ? 20.301 9.946 12.034 1.00 10.52 92 GLY A N 1
ATOM 732 C CA . GLY A 1 95 ? 20.009 10.867 10.973 1.00 10.10 92 GLY A CA 1
ATOM 733 C C . GLY A 1 95 ? 19.990 12.298 11.439 1.00 9.16 92 GLY A C 1
ATOM 734 O O . GLY A 1 95 ? 20.343 12.606 12.560 1.00 9.98 92 GLY A O 1
ATOM 735 N N . ARG A 1 96 ? 19.604 13.185 10.543 1.00 8.85 93 ARG A N 1
ATOM 736 C CA . ARG A 1 96 ? 19.642 14.615 10.741 1.00 10.22 93 ARG A CA 1
ATOM 737 C C . ARG A 1 96 ? 18.251 15.201 10.483 1.00 9.30 93 ARG A C 1
ATOM 738 O O . ARG A 1 96 ? 17.486 14.698 9.675 1.00 10.60 93 ARG A O 1
ATOM 746 N N . LEU A 1 97 ? 17.935 16.258 11.202 1.00 8.37 94 LEU A N 1
ATOM 747 C CA . LEU A 1 97 ? 16.772 17.109 10.963 1.00 8.41 94 LEU A CA 1
ATOM 748 C C . LEU A 1 97 ? 17.253 18.343 10.216 1.00 7.72 94 LEU A C 1
ATOM 749 O O . LEU A 1 97 ? 18.282 18.918 10.584 1.00 7.95 94 LEU A O 1
ATOM 754 N N . ARG A 1 98 ? 16.503 18.808 9.235 1.00 7.16 95 ARG A N 1
ATOM 755 C CA . ARG A 1 98 ? 16.79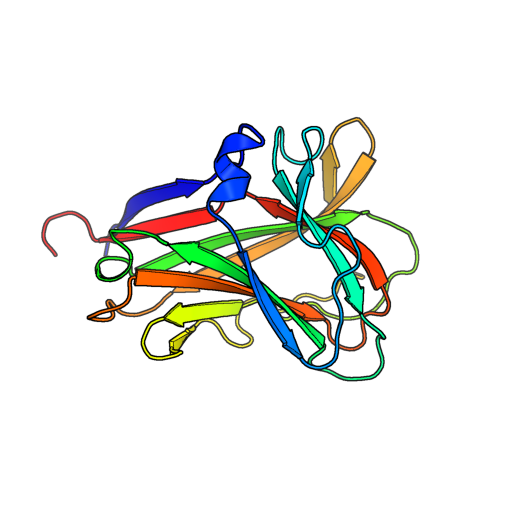0 20.013 8.466 1.00 7.15 95 ARG A CA 1
ATOM 756 C C . ARG A 1 98 ? 15.548 20.927 8.434 1.00 7.25 95 ARG A C 1
ATOM 757 O O . ARG A 1 98 ? 15.029 21.304 7.372 1.00 7.17 95 ARG A O 1
ATOM 765 N N . PRO A 1 99 ? 15.067 21.329 9.611 1.00 7.12 96 PRO A N 1
ATOM 766 C CA . PRO A 1 99 ? 13.792 22.050 9.676 1.00 6.48 96 PRO A CA 1
ATOM 767 C C . PRO A 1 99 ? 13.919 23.467 9.109 1.00 6.76 96 PRO A C 1
ATOM 768 O O . PRO A 1 99 ? 14.984 24.081 9.186 1.00 7.58 96 PRO A O 1
ATOM 772 N N . TYR A 1 100 ? 12.825 23.978 8.568 1.00 6.03 97 TYR A N 1
ATOM 773 C CA . TYR A 1 100 ? 12.850 25.321 7.985 1.00 6.80 97 TYR A CA 1
ATOM 774 C C . TYR A 1 100 ? 11.423 25.862 7.999 1.00 6.18 97 TYR A C 1
ATOM 775 O O . TYR A 1 100 ? 10.557 25.343 8.731 1.00 6.45 97 TYR A O 1
ATOM 784 N N . ALA A 1 101 ? 11.159 26.911 7.237 1.00 6.30 98 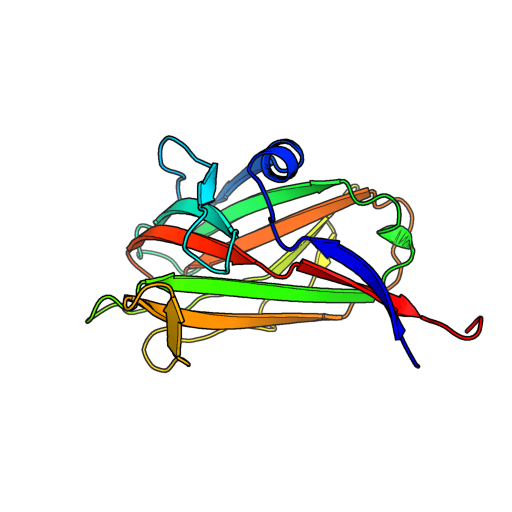ALA A N 1
ATOM 785 C CA . ALA A 1 101 ? 9.807 27.435 7.120 1.00 6.06 98 ALA A CA 1
ATOM 786 C C . ALA A 1 101 ? 9.610 28.110 5.782 1.00 6.44 98 ALA A C 1
ATOM 787 O O . ALA A 1 101 ? 10.579 28.311 5.026 1.00 7.32 98 ALA A O 1
ATOM 789 N N . VAL A 1 102 ? 8.345 28.410 5.463 1.00 7.26 99 VAL A N 1
ATOM 790 C CA . VAL A 1 102 ? 7.995 29.068 4.199 1.00 7.97 99 VAL A CA 1
ATOM 791 C C . VAL A 1 102 ? 6.941 30.132 4.473 1.00 7.81 99 VAL A C 1
ATOM 792 O O . VAL A 1 102 ? 5.993 29.908 5.227 1.00 8.15 99 VAL A O 1
ATOM 796 N N . LEU A 1 103 ? 7.112 31.297 3.857 1.00 8.53 100 LEU A N 1
ATOM 797 C CA . LEU A 1 103 ? 6.101 32.332 3.879 1.00 8.30 100 LEU A CA 1
ATOM 798 C C . LEU A 1 103 ? 5.296 32.234 2.595 1.00 9.36 100 LEU A C 1
ATOM 799 O O . LEU A 1 103 ? 5.862 32.076 1.522 1.00 10.43 100 LEU A O 1
ATOM 804 N N . ASN A 1 104 ? 3.986 32.384 2.692 1.00 9.24 101 ASN A N 1
ATOM 805 C CA . ASN A 1 104 ? 3.127 32.282 1.504 1.00 10.50 101 ASN A CA 1
ATOM 806 C C . ASN A 1 104 ? 1.998 33.287 1.620 1.00 10.91 101 ASN A C 1
ATOM 807 O O . ASN A 1 104 ? 1.601 33.646 2.731 1.00 10.80 101 ASN A O 1
ATOM 812 N N . PRO A 1 105 ? 1.450 33.838 0.518 1.00 12.06 102 PRO A N 1
ATOM 813 C CA . PRO A 1 105 ? 1.841 33.657 -0.892 1.00 11.69 102 PRO A CA 1
ATOM 814 C C . PRO A 1 105 ? 3.300 33.980 -1.228 1.00 11.57 102 PRO A C 1
ATOM 815 O O . PRO A 1 105 ? 3.948 34.765 -0.529 1.00 13.36 102 PRO A O 1
ATOM 819 N N . GLY A 1 106 ? 3.802 33.361 -2.297 1.00 11.39 103 GLY A N 1
ATOM 820 C CA . GLY A 1 106 ? 5.136 33.592 -2.806 1.00 11.88 103 GLY A CA 1
ATOM 821 C C . GLY A 1 106 ? 6.070 32.420 -2.630 1.00 12.08 103 GLY A C 1
ATOM 822 O O . GLY A 1 106 ? 7.155 32.438 -3.179 1.00 13.63 103 GLY A O 1
ATOM 823 N N . TRP A 1 107 ? 5.681 31.459 -1.787 1.00 11.08 104 TRP A N 1
ATOM 824 C CA . TRP A 1 107 ? 6.515 30.317 -1.434 1.00 10.86 104 TRP A CA 1
ATOM 825 C C . TRP A 1 107 ? 7.945 30.755 -1.184 1.00 10.53 104 TRP A C 1
ATOM 826 O O . TRP A 1 107 ? 8.892 30.276 -1.799 1.00 11.43 104 TRP A O 1
ATOM 837 N N . VAL A 1 108 ? 8.087 31.666 -0.213 1.00 9.83 105 VAL A N 1
ATOM 838 C CA . VAL A 1 108 ? 9.344 32.256 0.162 1.00 10.68 105 VAL A CA 1
ATOM 839 C C . VAL A 1 108 ? 9.986 31.352 1.223 1.00 9.75 105 VAL A C 1
ATOM 840 O O . VAL A 1 108 ? 9.593 31.309 2.385 1.00 9.29 105 VAL A O 1
ATOM 844 N N . LYS A 1 109 ? 10.978 30.612 0.793 1.00 9.56 106 LYS A N 1
ATOM 845 C CA . LYS A 1 109 ? 11.651 29.666 1.668 1.00 9.42 106 LYS A CA 1
ATOM 846 C C . LYS A 1 109 ? 12.579 30.413 2.606 1.0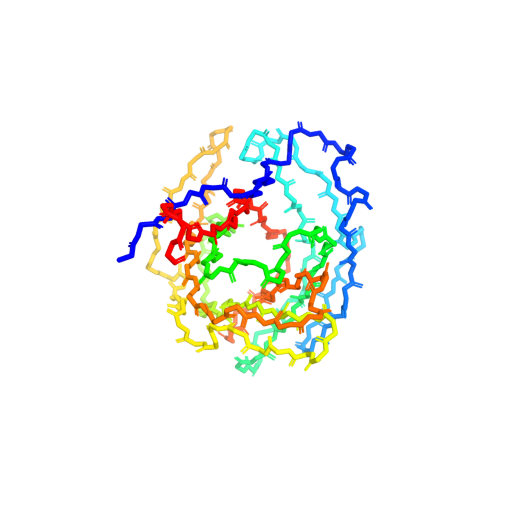0 10.27 106 LYS A C 1
ATOM 847 O O . LYS A 1 109 ? 13.475 31.135 2.150 1.00 13.27 106 LYS A O 1
ATOM 853 N N . ILE A 1 110 ? 12.426 30.201 3.914 1.00 8.65 107 ILE A N 1
ATOM 854 C CA . ILE A 1 110 ? 13.240 30.900 4.900 1.00 8.68 107 ILE A CA 1
ATOM 855 C C . ILE A 1 110 ? 13.990 29.894 5.768 1.00 8.98 107 ILE A C 1
ATOM 856 O O . ILE A 1 110 ? 13.499 28.820 6.107 1.00 9.40 107 ILE A O 1
ATOM 861 N N . GLY A 1 111 ? 15.224 30.233 6.127 1.00 9.20 108 GLY A N 1
ATOM 862 C CA . GLY A 1 111 ? 15.986 29.419 7.037 1.00 9.93 108 GLY A CA 1
ATOM 863 C C . GLY A 1 111 ? 16.559 28.130 6.498 1.00 9.06 108 GLY A C 1
ATOM 864 O O . GLY A 1 111 ? 16.951 27.260 7.294 1.00 8.81 108 GLY A O 1
ATOM 865 N N . LEU A 1 112 ? 16.618 27.952 5.172 1.00 9.12 109 LEU A N 1
ATOM 866 C CA . LEU A 1 112 ? 17.096 26.684 4.636 1.00 9.34 109 LEU A CA 1
ATOM 867 C C . LEU A 1 112 ? 18.473 26.346 5.198 1.00 9.10 109 LEU A C 1
ATOM 868 O O . LEU A 1 112 ? 19.408 27.138 5.105 1.00 10.54 109 LEU A O 1
ATOM 873 N N . ASP A 1 113 ? 18.584 25.156 5.783 1.00 9.78 110 ASP A N 1
ATOM 874 C CA . ASP A 1 113 ? 19.822 24.607 6.316 1.00 10.11 110 ASP A CA 1
ATOM 875 C C . ASP A 1 113 ? 20.482 25.480 7.384 1.00 9.61 110 ASP A C 1
ATOM 876 O O . ASP A 1 113 ? 21.679 25.356 7.625 1.00 10.61 110 ASP A O 1
ATOM 881 N N . MET A 1 114 ? 19.683 26.269 8.089 1.00 8.96 111 MET A N 1
ATOM 882 C CA . MET A 1 114 ? 20.190 27.122 9.157 1.00 8.69 111 MET A CA 1
ATOM 883 C C . MET A 1 114 ? 20.095 26.521 10.544 1.00 7.66 111 MET A C 1
ATOM 884 O O . MET A 1 114 ? 20.708 27.027 11.488 1.00 8.61 111 MET A O 1
ATOM 892 N N . ASN A 1 115 ? 19.271 25.490 10.696 1.00 7.33 112 ASN A N 1
ATOM 893 C CA . ASN A 1 115 ? 19.011 24.889 11.997 1.00 6.80 112 ASN A CA 1
ATOM 894 C C . ASN A 1 115 ? 19.129 23.350 11.965 1.00 7.86 112 ASN A C 1
ATOM 895 O O . ASN A 1 115 ? 18.405 22.624 12.651 1.00 7.48 112 ASN A O 1
ATOM 900 N N . ASN A 1 116 ? 20.069 22.854 11.181 1.00 7.05 113 ASN A N 1
ATOM 901 C CA . ASN A 1 116 ? 20.206 21.418 11.008 1.00 7.87 113 ASN A CA 1
ATOM 902 C C . ASN A 1 116 ? 20.831 20.804 12.248 1.00 7.88 113 ASN A C 1
ATOM 903 O O . ASN A 1 116 ? 21.720 21.383 12.861 1.00 10.18 113 ASN A O 1
ATOM 908 N N . ALA A 1 117 ? 20.396 19.616 12.597 1.00 7.92 114 ALA A N 1
ATOM 909 C CA . ALA A 1 117 ? 20.794 18.970 13.825 1.00 9.38 114 ALA A CA 1
ATOM 910 C C . ALA A 1 117 ? 20.847 17.474 13.640 1.00 10.38 114 ALA A C 1
ATOM 911 O O . ALA A 1 117 ? 19.972 16.843 13.083 1.00 10.05 114 ALA A O 1
ATOM 913 N N . ASN A 1 118 ? 21.855 16.870 14.226 1.00 12.30 115 ASN A N 1
ATOM 914 C CA . ASN A 1 118 ? 22.015 15.434 14.196 1.00 13.58 115 ASN A CA 1
ATOM 915 C C . ASN A 1 118 ? 21.330 14.923 15.426 1.00 13.65 115 ASN A C 1
ATOM 916 O O . ASN A 1 118 ? 21.548 15.433 16.536 1.00 17.47 115 ASN A O 1
ATOM 924 N N . VAL A 1 119 ? 20.466 13.930 15.266 1.00 12.66 116 VAL A N 1
ATOM 925 C CA . VAL A 1 119 ? 19.636 13.444 16.350 1.00 13.35 116 VAL A CA 1
ATOM 926 C C . VAL A 1 119 ? 20.408 12.635 17.418 1.00 13.87 116 VAL A C 1
ATOM 927 O O . VAL A 1 119 ? 19.898 12.410 18.535 1.00 14.68 116 VAL A O 1
ATOM 931 N N . GLU A 1 120 ? 21.598 12.174 17.055 1.00 14.50 117 GLU A N 1
ATOM 932 C CA . GLU A 1 120 ? 22.423 11.332 17.946 1.00 15.45 117 GLU A CA 1
ATOM 933 C C . GLU A 1 120 ? 23.182 12.163 18.927 1.00 16.19 117 GLU A C 1
ATOM 934 O O . GLU A 1 120 ? 23.930 11.600 19.740 1.00 18.46 117 GLU A O 1
ATOM 940 N N . SER A 1 121 ? 23.145 13.474 18.808 1.00 13.56 118 SER A N 1
ATOM 941 C CA . SER A 1 121 ? 23.738 14.341 19.813 1.00 14.65 118 SER A CA 1
ATOM 942 C C . SER A 1 121 ? 22.856 15.548 20.005 1.00 15.16 118 SER A C 1
ATOM 943 O O . SER A 1 121 ? 23.029 16.592 19.354 1.00 15.33 118 SER A O 1
ATOM 946 N N . ALA A 1 122 ? 21.897 15.371 20.909 1.00 14.97 119 ALA A N 1
ATOM 947 C CA . ALA A 1 122 ? 20.804 16.300 21.110 1.00 13.78 119 ALA A CA 1
ATOM 948 C C . ALA A 1 122 ? 20.546 16.571 22.560 1.00 12.10 119 ALA A C 1
ATOM 949 O O . ALA A 1 122 ? 20.798 15.732 23.439 1.00 12.85 119 ALA A O 1
ATOM 951 N N . GLU A 1 123 ? 20.012 17.742 22.803 1.00 11.62 120 GLU A N 1
ATOM 952 C CA . GLU A 1 123 ? 19.462 18.100 24.104 1.00 10.07 120 GLU A CA 1
ATOM 953 C C . GLU A 1 123 ? 18.224 17.267 24.371 1.00 9.16 120 GLU A C 1
ATOM 954 O O . GLU A 1 123 ? 17.528 16.840 23.466 1.00 8.48 120 GLU A O 1
ATOM 960 N N . ILE A 1 124 ? 17.967 17.031 25.645 1.00 8.74 121 ILE A N 1
ATOM 961 C CA . ILE A 1 124 ? 16.771 16.304 26.102 1.00 9.67 121 ILE A CA 1
ATOM 962 C C . ILE A 1 124 ? 15.904 17.191 27.001 1.00 9.30 121 ILE A C 1
ATOM 963 O O . ILE A 1 124 ? 16.398 18.057 27.726 1.00 11.16 121 ILE A O 1
ATOM 971 N N . ILE A 1 125 ? 14.593 16.964 26.937 1.00 9.30 122 ILE A N 1
ATOM 972 C CA . ILE A 1 125 ? 13.591 17.611 27.762 1.00 10.84 122 ILE A CA 1
ATOM 973 C C . ILE A 1 125 ? 12.621 16.541 28.201 1.00 11.05 122 ILE A C 1
ATOM 974 O O . ILE A 1 125 ? 12.402 15.536 27.510 1.00 10.81 122 ILE A O 1
ATOM 979 N N . THR A 1 126 ? 12.042 16.712 29.381 1.00 12.84 123 THR A N 1
ATOM 980 C CA . THR A 1 126 ? 11.166 15.690 29.926 1.00 14.49 123 THR A CA 1
ATOM 981 C C . THR A 1 126 ? 9.744 16.184 30.058 1.00 14.00 123 THR A C 1
ATOM 982 O O . THR A 1 126 ? 9.551 17.277 30.512 1.00 15.22 123 THR A O 1
ATOM 986 N N . PHE A 1 127 ? 8.780 15.368 29.679 1.00 12.99 124 PHE A N 1
ATOM 987 C CA . PHE A 1 127 ? 7.362 15.685 29.885 1.00 14.64 124 PHE A CA 1
ATOM 988 C C . PHE A 1 127 ? 6.707 14.388 30.378 1.00 16.75 124 PHE A C 1
ATOM 989 O O . PHE A 1 127 ? 6.793 13.362 29.722 1.00 17.90 124 PHE A O 1
ATOM 997 N N . GLY A 1 128 ? 6.011 14.454 31.512 1.00 19.42 125 GLY A N 1
ATOM 998 C CA . GLY A 1 128 ? 5.375 13.279 32.109 1.00 20.70 125 GLY A CA 1
ATOM 999 C C . GLY A 1 128 ? 6.299 12.107 32.364 1.00 21.76 125 GLY A C 1
ATOM 1000 O O . GLY A 1 128 ? 5.879 10.940 32.245 1.00 24.04 125 GLY A O 1
ATOM 1001 N N . GLY A 1 129 ? 7.550 12.392 32.705 1.00 21.81 126 GLY A N 1
ATOM 1002 C CA . GLY A 1 129 ? 8.524 11.343 32.933 1.00 21.42 126 GLY A CA 1
ATOM 1003 C C . GLY A 1 129 ? 9.100 10.704 31.681 1.00 21.45 126 GLY A C 1
ATOM 1004 O O . GLY A 1 129 ? 9.941 9.805 31.784 1.00 23.41 126 GLY A O 1
ATOM 1005 N N . LYS A 1 130 ? 8.660 11.157 30.498 1.00 19.73 127 LYS A N 1
ATOM 1006 C CA . LYS A 1 130 ? 9.149 10.669 29.206 1.00 18.50 127 LYS A CA 1
ATOM 1007 C C . LYS A 1 130 ? 10.134 11.689 28.653 1.00 16.25 127 LYS A C 1
ATOM 1008 O O . LYS A 1 130 ? 9.979 12.897 28.830 1.00 16.19 127 LYS A O 1
ATOM 1014 N N . GLU A 1 131 ? 11.183 11.189 28.038 1.00 13.72 128 GLU A N 1
ATOM 1015 C CA . GLU A 1 131 ? 12.223 12.059 27.480 1.00 12.84 128 GLU A CA 1
ATOM 1016 C C . GLU A 1 131 ? 12.047 12.249 26.000 1.00 10.91 128 GLU A C 1
ATOM 1017 O O . GLU A 1 131 ? 11.670 11.325 25.281 1.00 10.66 128 GLU A O 1
ATOM 1023 N N . TYR A 1 132 ? 12.375 13.459 25.568 1.00 9.23 129 TYR A N 1
ATOM 1024 C CA . TYR A 1 132 ? 12.302 13.856 24.178 1.00 8.66 129 TYR A CA 1
ATOM 1025 C C . TYR A 1 132 ? 13.600 14.529 23.797 1.00 8.30 129 TYR A C 1
ATOM 1026 O O . TYR A 1 132 ? 14.149 15.337 24.557 1.00 9.31 129 TYR A O 1
ATOM 1035 N N . ARG A 1 133 ? 14.093 14.204 22.609 1.00 7.98 130 ARG A N 1
ATOM 1036 C CA . ARG A 1 133 ? 15.096 15.043 21.9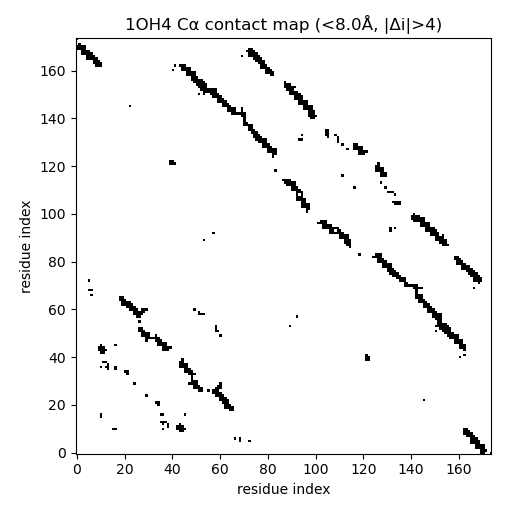68 1.00 8.07 130 ARG A CA 1
ATOM 1037 C C . ARG A 1 133 ? 14.467 16.391 21.620 1.00 8.02 130 ARG A C 1
ATOM 1038 O O . ARG A 1 133 ? 13.354 16.442 21.112 1.00 8.94 130 ARG A O 1
ATOM 1046 N N . ARG A 1 134 ? 15.211 17.452 21.868 1.00 7.60 131 ARG A N 1
ATOM 1047 C CA . ARG A 1 134 ? 14.745 18.810 21.673 1.00 7.69 131 ARG A CA 1
ATOM 1048 C C . ARG A 1 134 ? 15.609 19.534 20.697 1.00 7.67 131 ARG A C 1
ATOM 1049 O O . ARG A 1 134 ? 16.822 19.509 20.828 1.00 8.32 131 ARG A O 1
ATOM 1057 N N . PHE A 1 135 ? 14.982 20.204 19.728 1.00 7.53 132 PHE A N 1
ATOM 1058 C CA . PHE A 1 135 ? 15.658 21.003 18.718 1.00 8.50 132 PHE A CA 1
ATOM 1059 C C . PHE A 1 135 ? 15.026 22.373 18.626 1.00 8.03 132 PHE A C 1
ATOM 1060 O O . PHE A 1 135 ? 13.821 22.486 18.409 1.00 10.22 132 PHE A O 1
ATOM 1068 N N . HIS A 1 136 ? 15.817 23.411 18.817 1.00 7.62 133 HIS A N 1
ATOM 1069 C CA . HIS A 1 136 ? 15.311 24.767 18.673 1.00 7.19 133 HIS A CA 1
ATOM 1070 C C . HIS A 1 136 ? 15.575 25.247 17.246 1.00 7.04 133 HIS A C 1
ATOM 1071 O O . HIS A 1 136 ? 16.644 24.991 16.657 1.00 7.38 133 HIS A O 1
ATOM 1078 N N . VAL A 1 137 ? 14.591 25.930 16.675 1.00 6.68 134 VAL A N 1
ATOM 1079 C CA . VAL A 1 137 ? 14.704 26.530 15.364 1.00 7.21 134 VAL A CA 1
ATOM 1080 C C . VAL A 1 137 ? 14.537 28.036 15.458 1.00 6.58 134 VAL A C 1
ATOM 1081 O O . VAL A 1 137 ? 13.567 28.529 16.024 1.00 7.88 134 VAL A O 1
ATOM 1085 N N . ARG A 1 138 ? 15.525 28.769 14.937 1.00 7.51 135 ARG A N 1
ATOM 1086 C CA . ARG A 1 138 ? 15.471 30.217 14.896 1.00 7.54 135 ARG A CA 1
ATOM 1087 C C . ARG A 1 138 ? 15.809 30.669 13.491 1.00 7.58 135 ARG A C 1
ATOM 1088 O O . ARG A 1 138 ? 16.851 30.325 12.969 1.00 7.17 135 ARG A O 1
ATOM 1096 N N . ILE A 1 139 ? 14.920 31.438 12.874 1.00 8.21 136 ILE A N 1
ATOM 1097 C CA . ILE A 1 139 ? 15.082 31.899 11.488 1.00 8.42 136 ILE A CA 1
ATOM 1098 C C . ILE A 1 139 ? 14.842 33.392 11.385 1.00 9.06 136 ILE A C 1
ATOM 1099 O O . ILE A 1 139 ? 13.825 33.887 11.839 1.00 9.51 136 ILE A O 1
ATOM 1104 N N . GLU A 1 140 ? 15.817 34.103 10.835 1.00 10.87 137 GLU A N 1
ATOM 1105 C CA . GLU A 1 140 ? 15.702 35.516 10.549 1.00 12.70 137 GLU A CA 1
ATOM 1106 C C . GLU A 1 140 ? 15.347 35.708 9.084 1.00 12.03 137 GLU A C 1
ATOM 1107 O O . GLU A 1 140 ? 15.861 34.971 8.230 1.00 13.31 137 GLU A O 1
ATOM 1113 N N . PHE A 1 141 ? 14.497 36.664 8.786 1.00 11.86 138 PHE A N 1
ATOM 1114 C CA . PHE A 1 141 ? 14.056 36.906 7.418 1.00 12.01 138 PHE A CA 1
ATOM 1115 C C . PHE A 1 141 ? 13.672 38.384 7.296 1.00 12.80 138 PHE A C 1
ATOM 1116 O O . PHE A 1 141 ? 13.537 39.099 8.285 1.00 13.41 138 PHE A O 1
ATOM 1124 N N . ASP A 1 142 ? 13.523 38.845 6.063 1.00 15.05 139 ASP A N 1
ATOM 1125 C CA . ASP A 1 142 ? 13.085 40.219 5.832 1.00 15.65 139 ASP A CA 1
ATOM 1126 C C . ASP A 1 142 ? 11.586 40.327 5.889 1.00 15.35 139 ASP A C 1
ATOM 1127 O O . ASP A 1 142 ? 10.881 39.383 5.575 1.00 16.03 139 ASP A O 1
ATOM 1132 N N . ARG A 1 143 ? 11.091 41.498 6.267 1.00 15.48 140 ARG A N 1
ATOM 1133 C CA . ARG A 1 143 ? 9.697 41.847 6.080 1.00 16.17 140 ARG A CA 1
ATOM 1134 C C . ARG A 1 143 ? 9.354 41.585 4.640 1.00 16.70 140 ARG A C 1
ATOM 1135 O O . ARG A 1 143 ? 10.019 42.083 3.719 1.00 16.82 140 ARG A O 1
ATOM 1143 N N . THR A 1 144 ? 8.300 40.828 4.441 1.00 15.87 141 THR A N 1
ATOM 1144 C CA . THR A 1 144 ? 7.945 40.341 3.117 1.00 16.48 141 THR A CA 1
ATOM 1145 C C . THR A 1 144 ? 6.509 40.706 2.835 1.00 17.68 141 THR A C 1
ATOM 1146 O O . THR A 1 144 ? 5.597 40.208 3.485 1.00 16.81 141 THR A O 1
ATOM 1150 N N . ALA A 1 145 ? 6.301 41.574 1.847 1.00 18.66 142 ALA A N 1
ATOM 1151 C CA . ALA A 1 145 ? 4.966 42.055 1.550 1.00 18.92 142 ALA A CA 1
ATOM 1152 C C . ALA A 1 145 ? 4.056 40.929 1.087 1.00 17.77 142 ALA A C 1
ATOM 1153 O O . ALA A 1 145 ? 4.496 40.030 0.359 1.00 19.19 142 ALA A O 1
ATOM 1155 N N . GLY A 1 146 ? 2.805 40.986 1.526 1.00 18.02 143 GLY A N 1
ATOM 1156 C CA . GLY A 1 146 ? 1.774 40.102 0.998 1.00 18.13 143 GLY A CA 1
ATOM 1157 C C . GLY A 1 146 ? 1.679 38.741 1.670 1.00 16.67 143 GLY A C 1
ATOM 1158 O O . GLY A 1 146 ? 0.727 38.018 1.434 1.00 17.90 143 GLY A O 1
ATOM 1159 N N . VAL A 1 147 ? 2.618 38.383 2.531 1.00 14.41 144 VAL A N 1
ATOM 1160 C CA . VAL A 1 147 ? 2.550 37.050 3.140 1.00 12.66 144 VAL A CA 1
ATOM 1161 C C . VAL A 1 147 ? 1.561 36.977 4.261 1.00 12.04 144 VAL A C 1
ATOM 1162 O O . VAL A 1 147 ? 1.457 37.889 5.074 1.00 13.70 144 VAL A O 1
ATOM 1166 N N . LYS A 1 148 ? 0.823 35.874 4.313 1.00 11.40 145 LYS A N 1
ATOM 1167 C CA . LYS A 1 148 ? -0.256 35.693 5.256 1.00 11.79 145 LYS A CA 1
ATOM 1168 C C . LYS A 1 148 ? -0.246 34.343 5.981 1.00 11.09 145 LYS A C 1
ATOM 1169 O O . LYS A 1 148 ? -0.987 34.172 6.934 1.00 12.17 145 LYS A O 1
ATOM 1175 N N . GLU A 1 149 ? 0.553 33.397 5.480 1.00 9.75 146 GLU A N 1
ATOM 1176 C CA . GLU A 1 149 ? 0.600 32.010 5.954 1.00 10.87 146 GLU A CA 1
ATOM 1177 C C . GLU A 1 149 ? 2.032 31.643 6.236 1.00 8.57 146 GLU A C 1
ATOM 1178 O O . GLU A 1 149 ? 2.910 31.905 5.434 1.00 9.96 146 GLU A O 1
ATOM 1184 N N . LEU A 1 150 ? 2.237 30.941 7.345 1.00 7.52 147 LEU A N 1
ATOM 1185 C CA . LEU A 1 150 ? 3.517 30.369 7.706 1.00 7.69 147 LEU A CA 1
ATOM 1186 C C . LEU A 1 150 ? 3.423 28.870 7.589 1.00 7.08 147 LEU A C 1
ATOM 1187 O O . LEU A 1 150 ? 2.523 28.272 8.178 1.00 8.17 147 LEU A O 1
ATOM 1192 N N . HIS A 1 151 ? 4.354 28.264 6.855 1.00 6.30 148 HIS A N 1
ATOM 1193 C CA . HIS A 1 151 ? 4.453 26.834 6.776 1.00 7.30 148 HIS A CA 1
ATOM 1194 C C . HIS A 1 151 ? 5.707 26.428 7.506 1.00 6.62 148 HIS A C 1
ATOM 1195 O O . HIS A 1 151 ? 6.769 26.995 7.309 1.00 9.71 148 HIS A O 1
ATOM 1202 N N . ILE A 1 152 ? 5.587 25.465 8.384 1.00 5.95 149 ILE A N 1
ATOM 1203 C CA . ILE A 1 152 ? 6.718 24.888 9.098 1.00 6.03 149 ILE A CA 1
ATOM 1204 C C . ILE A 1 152 ? 7.054 23.569 8.417 1.00 6.58 149 ILE A C 1
ATOM 1205 O O . ILE A 1 152 ? 6.200 22.708 8.299 1.00 6.83 149 ILE A O 1
ATOM 1210 N N . GLY A 1 153 ? 8.296 23.438 7.972 1.00 6.40 150 GLY A N 1
ATOM 1211 C CA . GLY A 1 153 ? 8.767 22.235 7.280 1.00 6.18 150 GLY A CA 1
ATOM 1212 C C . GLY A 1 153 ? 9.639 21.426 8.200 1.00 5.95 150 GLY A C 1
ATOM 1213 O O . GLY A 1 153 ? 10.719 21.861 8.623 1.00 6.81 150 GLY A O 1
ATOM 1214 N N . VAL A 1 154 ? 9.176 20.226 8.518 1.00 6.21 151 VAL A N 1
ATOM 1215 C CA . VAL A 1 154 ? 9.922 19.281 9.339 1.00 6.39 151 VAL A CA 1
ATOM 1216 C C . VAL A 1 154 ? 10.547 18.299 8.358 1.00 6.14 151 VAL A C 1
ATOM 1217 O O . VAL A 1 154 ? 9.825 17.597 7.651 1.00 7.55 151 VAL A O 1
ATOM 1221 N N . VAL A 1 155 ? 11.869 18.279 8.289 1.00 6.24 152 VAL A N 1
ATOM 1222 C CA . VAL A 1 155 ? 12.621 17.569 7.244 1.00 6.58 152 VAL A CA 1
ATOM 1223 C C . VAL A 1 155 ? 13.599 16.610 7.858 1.00 6.90 152 VAL A C 1
ATOM 1224 O O . VAL A 1 155 ? 14.416 17.014 8.686 1.00 7.68 152 VAL A O 1
ATOM 1228 N N . GLY A 1 156 ? 13.499 15.341 7.481 1.00 6.35 153 GLY A N 1
ATOM 1229 C CA . GLY A 1 156 ? 14.470 14.338 7.864 1.00 7.41 153 GLY A CA 1
ATOM 1230 C C . GLY A 1 156 ? 15.478 14.119 6.737 1.00 7.51 153 GLY A C 1
ATOM 1231 O O . GLY A 1 156 ? 15.183 14.264 5.548 1.00 7.77 153 GLY A O 1
ATOM 1232 N N . ASP A 1 157 ? 16.691 13.805 7.132 1.00 7.64 154 ASP A N 1
ATOM 1233 C CA . ASP A 1 157 ? 17.796 13.457 6.247 1.00 8.07 154 ASP A CA 1
ATOM 1234 C C . ASP A 1 157 ? 18.358 12.140 6.726 1.00 8.39 154 ASP A C 1
ATOM 1235 O O . ASP A 1 157 ? 19.024 12.063 7.754 1.00 8.49 154 ASP A O 1
ATOM 1240 N N . HIS A 1 158 ? 17.976 11.082 6.013 1.00 8.05 155 HIS A N 1
ATOM 1241 C CA . HIS A 1 158 ? 18.338 9.718 6.415 1.00 8.74 155 HIS A CA 1
ATOM 1242 C C . HIS A 1 158 ? 17.984 9.427 7.854 1.00 9.11 155 HIS A C 1
ATOM 1243 O O . HIS A 1 158 ? 18.706 8.756 8.606 1.00 10.40 155 HIS A O 1
ATOM 1250 N N . LEU A 1 159 ? 16.819 9.923 8.238 1.00 8.37 156 LEU A N 1
ATOM 1251 C CA . LEU A 1 159 ? 16.254 9.714 9.554 1.00 8.96 156 LEU A CA 1
ATOM 1252 C C . LEU A 1 159 ? 15.043 8.819 9.393 1.00 8.59 156 LEU A C 1
ATOM 1253 O O . LEU A 1 159 ? 13.945 9.289 9.094 1.00 9.34 156 LEU A O 1
ATOM 1258 N N . ARG A 1 160 ? 15.242 7.515 9.596 1.00 9.08 157 ARG A N 1
ATOM 1259 C CA . ARG A 1 160 ? 14.169 6.557 9.473 1.00 9.53 157 ARG A CA 1
ATOM 1260 C C . ARG A 1 160 ? 13.345 6.635 10.752 1.00 9.93 157 ARG A C 1
ATOM 1261 O O . ARG A 1 160 ? 13.848 6.361 11.826 1.00 11.16 157 ARG A O 1
ATOM 1269 N N . TYR A 1 161 ? 12.083 7.015 10.628 1.00 8.93 158 TYR A N 1
ATOM 1270 C CA . TYR A 1 161 ? 11.236 7.244 11.788 1.00 8.83 158 TYR A CA 1
ATOM 1271 C C . TYR A 1 161 ? 9.777 7.223 11.412 1.00 8.98 158 TYR A C 1
ATOM 1272 O O . TYR A 1 161 ? 9.336 8.012 10.570 1.00 10.18 158 TYR A O 1
ATOM 1281 N N . ASP A 1 162 ? 9.030 6.358 12.085 1.00 10.28 159 ASP A N 1
ATOM 1282 C CA . ASP A 1 162 ? 7.563 6.293 11.972 1.00 11.46 159 ASP A CA 1
ATOM 1283 C C . ASP A 1 162 ? 7.044 6.523 13.368 1.00 11.25 159 ASP A C 1
ATOM 1284 O O . ASP A 1 162 ? 7.197 5.669 14.234 1.00 12.35 159 ASP A O 1
ATOM 1289 N N . GLY A 1 163 ? 6.463 7.681 13.623 1.00 9.06 160 GLY A N 1
ATOM 1290 C CA . GLY A 1 163 ? 6.017 7.997 14.961 1.00 9.80 160 GLY A CA 1
ATOM 1291 C C . GLY A 1 163 ? 5.674 9.484 15.021 1.00 8.98 160 GLY A C 1
ATOM 1292 O O . GLY A 1 163 ? 5.691 10.185 13.992 1.00 8.77 160 GLY A O 1
ATOM 1293 N N . PRO A 1 164 ? 5.392 9.986 16.227 1.00 8.68 161 PRO A N 1
ATOM 1294 C CA . PRO A 1 164 ? 5.057 11.389 16.394 1.00 8.73 161 PRO A CA 1
ATOM 1295 C C . PRO A 1 164 ? 6.257 12.312 16.494 1.00 8.32 161 PRO A C 1
ATOM 1296 O O . PRO A 1 164 ? 7.299 11.954 17.075 1.00 8.72 161 PRO A O 1
ATOM 1300 N N . ILE A 1 165 ? 6.128 13.499 15.903 1.00 8.16 162 ILE A N 1
ATOM 1301 C CA . ILE A 1 165 ? 7.048 14.611 16.099 1.00 8.17 162 ILE A CA 1
ATOM 1302 C C . ILE A 1 165 ? 6.186 15.806 16.543 1.00 7.71 162 ILE A C 1
ATOM 1303 O O . ILE A 1 165 ? 5.153 16.067 15.957 1.00 10.54 162 ILE A O 1
ATOM 1308 N N . PHE A 1 166 ? 6.637 16.543 17.539 1.00 6.78 163 PHE A N 1
ATOM 1309 C CA . PHE A 1 166 ? 5.857 17.623 18.131 1.00 6.87 163 PHE A CA 1
ATOM 1310 C C . PHE A 1 166 ? 6.463 18.985 17.840 1.00 7.02 163 PHE A C 1
ATOM 1311 O O . PHE A 1 166 ? 7.684 19.151 17.840 1.00 7.55 163 PHE A O 1
ATOM 1319 N N . ILE A 1 167 ? 5.582 19.938 17.568 1.00 7.54 164 ILE A N 1
ATOM 1320 C CA . ILE A 1 167 ? 5.943 21.337 17.429 1.00 6.92 164 ILE A CA 1
ATOM 1321 C C . ILE A 1 167 ? 5.357 22.115 18.604 1.00 6.45 164 ILE A C 1
ATOM 1322 O O . ILE A 1 167 ? 4.222 21.889 19.002 1.00 7.32 164 ILE A O 1
ATOM 1330 N N . ASP A 1 168 ? 6.119 23.047 19.132 1.00 6.28 165 ASP A N 1
ATOM 1331 C CA . ASP A 1 168 ? 5.612 23.899 20.202 1.00 7.18 165 ASP A CA 1
ATOM 1332 C C . ASP A 1 168 ? 6.313 25.260 20.144 1.00 7.09 165 ASP A C 1
ATOM 1333 O O . ASP A 1 168 ? 7.328 25.447 19.488 1.00 7.23 165 ASP A O 1
ATOM 1338 N N . ASN A 1 169 ? 5.755 26.213 20.895 1.00 6.85 166 ASN A N 1
ATOM 1339 C CA . ASN A 1 169 ? 6.380 27.506 21.141 1.00 6.83 166 ASN A CA 1
ATOM 1340 C C . ASN A 1 169 ? 6.717 28.239 19.870 1.00 6.98 166 ASN A C 1
ATOM 1341 O O . ASN A 1 169 ? 7.821 28.709 19.679 1.00 7.60 166 ASN A O 1
ATOM 1346 N N . VAL A 1 170 ? 5.719 28.383 19.002 1.00 6.69 167 VAL A N 1
ATOM 1347 C CA . VAL A 1 170 ? 5.908 29.121 17.747 1.00 7.25 167 VAL A CA 1
ATOM 1348 C C . VAL A 1 170 ? 5.837 30.606 18.078 1.00 7.12 167 VAL A C 1
ATOM 1349 O O . VAL A 1 170 ? 4.827 31.063 18.592 1.00 9.80 167 VAL A O 1
ATOM 1353 N N . ARG A 1 171 ? 6.891 31.336 17.755 1.00 7.25 168 ARG A N 1
ATOM 1354 C CA . ARG A 1 171 ? 7.035 32.739 18.128 1.00 7.69 168 ARG A CA 1
ATOM 1355 C C . ARG A 1 171 ? 7.420 33.540 16.925 1.00 7.69 168 ARG A C 1
ATOM 1356 O O . ARG A 1 171 ? 8.342 33.165 16.193 1.00 7.76 168 ARG A O 1
ATOM 1364 N N . LEU A 1 172 ? 6.715 34.655 16.686 1.00 7.55 169 LEU A N 1
ATOM 1365 C CA . LEU A 1 172 ? 7.037 35.591 15.615 1.00 7.59 169 LEU A CA 1
ATOM 1366 C C . LEU A 1 172 ? 7.298 36.955 16.235 1.00 7.96 169 LEU A C 1
ATOM 1367 O O . LEU A 1 172 ? 6.509 37.454 17.007 1.00 9.66 169 LEU A O 1
ATOM 1372 N N . TYR A 1 173 ? 8.414 37.538 15.819 1.00 8.06 170 TYR A N 1
ATOM 1373 C CA . TYR A 1 173 ? 8.883 38.832 16.317 1.00 8.27 170 TYR A CA 1
ATOM 1374 C C . TYR A 1 173 ? 8.872 39.883 15.235 1.00 9.57 170 TYR A C 1
ATOM 1375 O O . TYR A 1 173 ? 9.238 39.584 14.110 1.00 9.83 170 TYR A O 1
ATOM 1384 N N . LYS A 1 174 ? 8.565 41.117 15.629 1.00 10.03 171 LYS A N 1
ATOM 1385 C CA . LYS A 1 174 ? 8.664 42.272 14.738 1.00 11.08 171 LYS A CA 1
ATOM 1386 C C . LYS A 1 174 ? 9.523 43.315 15.428 1.00 11.90 171 LYS A C 1
ATOM 1387 O O . LYS A 1 174 ? 9.655 43.341 16.643 1.00 10.30 171 LYS A O 1
ATOM 1393 N N . ARG A 1 175 ? 10.098 44.186 14.624 1.00 13.23 172 ARG A N 1
ATOM 1394 C CA . ARG A 1 175 ? 10.879 45.300 15.156 1.00 15.59 172 ARG A CA 1
ATOM 1395 C C . ARG A 1 175 ? 10.041 46.256 15.957 1.00 16.31 172 ARG A C 1
ATOM 1396 O O . ARG A 1 175 ? 8.892 46.510 15.634 1.00 18.21 172 ARG A O 1
ATOM 1404 N N . THR A 1 176 ? 10.638 46.829 17.007 1.00 16.73 173 THR A N 1
ATOM 1405 C CA . THR A 1 176 ? 9.980 47.833 17.855 1.00 17.91 173 THR A CA 1
ATOM 1406 C C . THR A 1 176 ? 10.737 49.159 17.763 1.00 19.35 173 THR A C 1
ATOM 1407 O O . THR A 1 176 ? 11.811 49.223 17.195 1.00 19.35 173 THR A O 1
ATOM 1411 N N . GLY A 1 177 ? 10.132 50.194 18.349 1.00 21.28 174 GLY A N 1
ATOM 1412 C CA . GLY A 1 177 ? 10.714 51.536 18.431 1.00 22.27 174 GLY A CA 1
ATOM 1413 C C . GLY A 1 177 ? 10.416 52.400 17.223 1.00 23.75 174 GLY A C 1
ATOM 1414 O O . GLY A 1 177 ? 10.867 53.546 17.162 1.00 24.99 174 GLY A O 1
ATOM 1415 N N . GLY A 1 178 ? 9.656 51.880 16.270 1.00 23.53 175 GLY A N 1
ATOM 1416 C CA . GLY A 1 178 ? 9.374 52.614 15.043 1.00 24.17 175 GLY A CA 1
ATOM 1417 C C . GLY A 1 178 ? 10.478 52.456 14.030 1.00 24.42 175 GLY A C 1
ATOM 1418 O O . GLY A 1 178 ? 10.456 53.100 13.001 1.00 22.24 175 GLY A O 1
ATOM 1419 N N . MET A 1 179 ? 11.431 51.559 14.258 1.00 25.92 176 MET A N 1
ATOM 1420 C CA . MET A 1 179 ? 12.541 51.443 13.316 1.00 27.95 176 MET A CA 1
ATOM 1421 C C . MET A 1 179 ? 12.406 50.197 12.450 1.00 28.52 176 MET A C 1
ATOM 1422 O O . MET A 1 179 ? 11.395 49.492 12.574 1.00 29.58 176 MET A O 1
#

Secondary structure (DSSP, 8-state):
--EEEEEEE---SHHHHTTEEEEEEES-EEEEEEEEEESSGGGSEEEEEEEE-SSSS-EEEEEEEE-TTGGGEEEEEEEEEEE--TT---EE--EEEEETTTEEESTTSS-EETTS-EEEEETTEEEEEEEEEEE----TT--EEEEEEEEES--EEEEEEEEEEEEEEE-TT-

Nearest PDB structures (foldseek):
  1of4-assembly1_A  TM=1.005E+00  e=5.989E-37  Thermotoga maritima MSB8
  1uww-assembly1_B  TM=6.530E-01  e=1.253E-06  Halalkalibacter akibai
  2c26-assembly1_A  TM=6.310E-01  e=5.554E-06  Acetivibrio thermocellus
  8a28-assembly1_A  TM=5.083E-01  e=7.831E-06  Limulus polyphemus
  1al0-assembly1_G  TM=2.838E-01  e=2.002E-02  Sinsheimervirus phiX174

Sequence (174 aa):
ARYVLAEEVDFSSPEEVKNWWNSGTWQAEFGSPDIEWNGEVGNGALQLNVKLPGKSDWEEVRVARKFERLSECEILEYDIYIPNVEGLKGRLRPYAVLNPGWVKIGLDMNNANVESAEIITFGGKEYRRFHVRIEFDRTAGVKELHIGVVGDHLRYDGPIFIDNVRLYKRTGGM